Protein AF-A0A382JSI3-F1 (afdb_monomer)

pLDDT: mean 93.17, std 5.9, range [60.06, 97.75]

S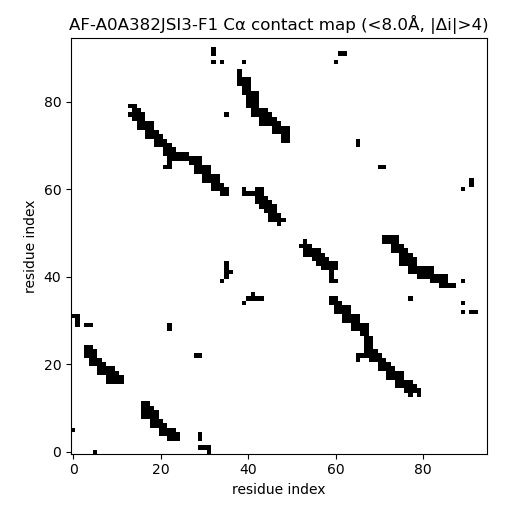econdary structure (DSSP, 8-state):
--TTEEEEEEEE-SSEEEEEEEE--SSS-EEEEEESSTTS-SEEEEEEETTS-EEEEEESEEEEEE-TT-EEEEEEEEETT-S----PPPGGGG-

Nearest PDB structures (foldseek):
  9bwf-assembly1_A  TM=4.983E-01  e=1.122E-01  metagenome
  7zyb-assembly1_A  TM=3.780E-01  e=1.122E-01  Bacteroides eggerthii DSM 20697
  2pfw-assembly1_B  TM=3.383E-01  e=1.529E-01  Shewanella frigidimarina NCIMB 400
  2ozj-assembly2_B-3  TM=3.263E-01  e=1.529E-01  Desulfitobacterium hafniense DCB-2
  3rns-assembly1_A  TM=5.169E-01  e=2.489E+00  Leptotrichia buccalis C-1013-b

Sequence (95 aa):
MPQDVAALVSSVSADGAHVELVNLDSLGSREVIIQAGSFGEHEFTRIVGGGGQRADVDASSFTLHLEPGSAVSLHLGMRRYARAPSYALPAELYQ

Organism: NCBI:txid408172

Mean predicted aligned error: 3.59 Å

Radius of gyration: 13.24 Å; Cα contacts (8 Å, |Δi|>4): 222; chains: 1; bounding box: 34×29×32 Å

Structure (mmCIF, N/CA/C/O backbone):
data_AF-A0A382JSI3-F1
#
_entry.id   AF-A0A382JSI3-F1
#
loop_
_atom_site.group_PDB
_atom_site.id
_atom_site.type_symbol
_atom_site.label_atom_id
_atom_site.label_alt_id
_atom_site.label_comp_id
_atom_site.label_asym_id
_atom_site.label_entity_id
_atom_site.label_seq_id
_atom_site.pdbx_PDB_ins_code
_atom_site.Cartn_x
_atom_site.Cartn_y
_atom_site.Cartn_z
_atom_site.occupancy
_atom_site.B_iso_or_equiv
_atom_site.auth_seq_id
_atom_site.auth_comp_id
_atom_site.auth_asym_id
_atom_site.auth_atom_id
_atom_site.pdbx_PDB_model_num
ATOM 1 N N . MET A 1 1 ? 7.135 0.052 9.718 1.00 87.12 1 MET A N 1
ATOM 2 C CA . MET A 1 1 ? 5.688 0.336 9.653 1.00 87.12 1 MET A CA 1
ATOM 3 C C . MET A 1 1 ? 5.365 1.399 10.684 1.00 87.12 1 MET A C 1
ATOM 5 O O . MET A 1 1 ? 6.002 1.359 11.736 1.00 87.12 1 MET A O 1
ATOM 9 N N . PRO A 1 2 ? 4.465 2.351 10.384 1.00 90.62 2 PRO A N 1
ATOM 10 C CA . PRO A 1 2 ? 3.996 3.332 11.361 1.00 90.62 2 PRO A CA 1
ATOM 11 C C . PRO A 1 2 ? 3.368 2.662 12.589 1.00 90.62 2 PRO A C 1
ATOM 13 O O . PRO A 1 2 ? 2.913 1.518 12.516 1.00 90.62 2 PRO A O 1
ATOM 16 N N . GLN A 1 3 ? 3.353 3.372 13.716 1.00 93.94 3 GLN A N 1
ATOM 17 C CA . GLN A 1 3 ? 2.705 2.891 14.934 1.00 93.94 3 GLN A CA 1
ATOM 18 C C . GLN A 1 3 ? 1.199 2.696 14.700 1.00 93.94 3 GLN A C 1
ATOM 20 O O . GLN A 1 3 ? 0.572 3.494 14.004 1.00 93.94 3 GLN A O 1
ATOM 25 N N . ASP A 1 4 ? 0.626 1.651 1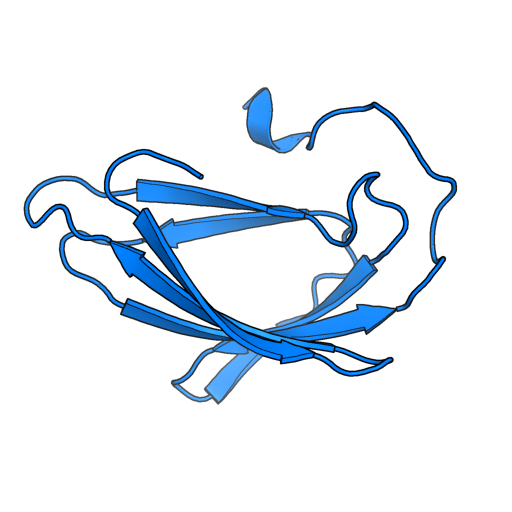5.300 1.00 96.31 4 ASP A N 1
ATOM 26 C CA . ASP A 1 4 ? -0.802 1.312 15.228 1.00 96.31 4 ASP A CA 1
ATOM 27 C C . ASP A 1 4 ? -1.311 1.017 13.808 1.00 96.31 4 ASP A C 1
ATOM 29 O O . ASP A 1 4 ? -2.509 1.060 13.550 1.00 96.31 4 ASP A O 1
ATOM 33 N N . VAL A 1 5 ? -0.410 0.658 12.888 1.00 97.44 5 VAL A N 1
ATOM 34 C CA . VAL A 1 5 ? -0.762 0.158 11.555 1.00 97.44 5 VAL A CA 1
ATOM 35 C C . VAL A 1 5 ? -0.367 -1.310 11.439 1.00 97.44 5 VAL A C 1
ATOM 37 O O . VAL A 1 5 ? 0.813 -1.659 11.518 1.00 97.44 5 VAL A O 1
ATOM 40 N N . ALA A 1 6 ? -1.356 -2.170 11.209 1.00 97.31 6 ALA A N 1
ATOM 41 C CA . ALA A 1 6 ? -1.141 -3.557 10.817 1.00 97.31 6 ALA A CA 1
ATOM 42 C C . ALA A 1 6 ? -1.190 -3.690 9.292 1.00 97.31 6 ALA A C 1
ATOM 44 O O . ALA A 1 6 ? -1.955 -2.995 8.624 1.00 97.31 6 ALA A O 1
ATOM 45 N N . ALA A 1 7 ? -0.386 -4.602 8.747 1.00 96.94 7 ALA A N 1
ATOM 46 C CA . ALA A 1 7 ? -0.373 -4.907 7.324 1.00 96.94 7 ALA A CA 1
ATOM 47 C C . ALA A 1 7 ? -0.349 -6.422 7.102 1.00 96.94 7 ALA A C 1
ATOM 49 O O . ALA A 1 7 ? 0.476 -7.127 7.686 1.00 96.94 7 ALA A O 1
ATOM 50 N N . LEU A 1 8 ? -1.228 -6.905 6.230 1.00 97.44 8 LEU A N 1
ATOM 51 C CA . LEU A 1 8 ? -1.242 -8.271 5.726 1.00 97.44 8 LEU A CA 1
ATOM 52 C C . LEU A 1 8 ? -0.959 -8.242 4.228 1.00 97.44 8 LEU A C 1
ATOM 54 O O . LEU A 1 8 ? -1.638 -7.549 3.479 1.00 97.44 8 LEU A O 1
ATOM 58 N N . VAL A 1 9 ? 0.015 -9.028 3.780 1.00 96.81 9 VAL A N 1
ATOM 59 C CA . VAL A 1 9 ? 0.233 -9.286 2.353 1.00 96.81 9 VAL A CA 1
ATOM 60 C C . VAL A 1 9 ? -0.383 -10.642 2.039 1.00 96.81 9 VAL A C 1
ATOM 62 O O . VAL A 1 9 ? 0.134 -11.669 2.476 1.00 96.81 9 VAL A O 1
ATOM 65 N N . SER A 1 10 ? -1.507 -10.652 1.325 1.00 96.81 10 SER A N 1
ATOM 66 C CA . SER A 1 10 ? -2.255 -11.878 1.020 1.00 96.81 10 SER A CA 1
ATOM 67 C C . SER A 1 10 ? -1.732 -12.588 -0.229 1.00 96.81 10 SER A C 1
ATOM 69 O O . SER A 1 10 ? -1.811 -13.813 -0.321 1.00 96.81 10 SER A O 1
ATOM 71 N N . SER A 1 11 ? -1.165 -11.846 -1.183 1.00 96.94 11 SER A N 1
ATOM 72 C CA . SER A 1 11 ? -0.541 -12.420 -2.377 1.00 96.94 11 SER A CA 1
ATOM 73 C C . SER A 1 11 ? 0.520 -11.507 -2.975 1.00 96.94 11 SER A C 1
ATOM 75 O O . SER A 1 11 ? 0.406 -10.283 -2.909 1.00 96.94 11 SER A O 1
ATOM 77 N N . VAL A 1 12 ? 1.501 -12.113 -3.640 1.00 95.88 12 VAL A N 1
ATOM 78 C CA . VAL A 1 12 ? 2.520 -11.424 -4.440 1.00 95.88 12 VAL A CA 1
ATOM 79 C C . VAL A 1 12 ? 2.688 -12.170 -5.761 1.00 95.88 12 VAL A C 1
ATOM 81 O O . VAL A 1 12 ? 2.775 -13.398 -5.774 1.00 95.88 12 VAL A O 1
ATOM 84 N N . SER A 1 13 ? 2.748 -11.432 -6.864 1.00 94.94 13 SER A N 1
ATOM 85 C CA . SER A 1 13 ? 3.002 -11.935 -8.213 1.00 94.94 13 SER A CA 1
ATOM 86 C C . SER A 1 13 ? 4.102 -11.113 -8.897 1.00 94.94 13 SER A C 1
ATOM 88 O O . SER A 1 13 ? 4.729 -10.239 -8.298 1.00 94.94 13 SER A O 1
ATOM 90 N N . ALA A 1 14 ? 4.398 -11.418 -10.163 1.00 93.25 14 ALA A N 1
ATOM 91 C CA . ALA A 1 14 ? 5.382 -10.655 -10.931 1.00 93.25 14 ALA A CA 1
ATOM 92 C C . ALA A 1 14 ? 4.888 -9.249 -11.323 1.00 93.25 14 ALA A C 1
ATOM 94 O O . ALA A 1 14 ? 5.711 -8.376 -11.593 1.00 93.25 14 ALA A O 1
ATOM 95 N N . ASP A 1 15 ? 3.573 -9.062 -11.372 1.00 94.56 15 ASP A N 1
ATOM 96 C CA . ASP A 1 15 ? 2.866 -7.874 -11.847 1.00 94.56 15 ASP A CA 1
ATOM 97 C C . ASP A 1 15 ? 2.075 -7.155 -10.746 1.00 94.56 15 ASP A C 1
ATOM 99 O O . ASP A 1 15 ? 1.478 -6.112 -11.016 1.00 94.56 15 ASP A O 1
ATOM 103 N N . GLY A 1 16 ? 2.108 -7.640 -9.500 1.00 95.94 16 GLY A N 1
ATOM 104 C CA . GLY A 1 16 ? 1.471 -6.937 -8.397 1.00 95.94 16 GLY A CA 1
ATOM 105 C C . GLY A 1 16 ? 1.568 -7.598 -7.028 1.00 95.94 16 GLY A C 1
ATOM 106 O O . GLY A 1 16 ? 2.213 -8.628 -6.824 1.00 95.94 16 GLY A O 1
ATOM 107 N N . ALA A 1 17 ? 0.892 -6.973 -6.070 1.00 96.88 17 ALA A N 1
ATOM 108 C CA . ALA A 1 17 ? 0.684 -7.495 -4.728 1.00 96.88 17 ALA A CA 1
ATOM 109 C C . ALA A 1 17 ? -0.714 -7.132 -4.224 1.00 96.88 17 ALA A C 1
ATOM 111 O O . ALA A 1 17 ? -1.271 -6.093 -4.580 1.00 96.88 17 ALA A O 1
ATOM 112 N N . HIS A 1 18 ? -1.272 -7.977 -3.362 1.00 97.31 18 HIS A N 1
ATOM 113 C CA . HIS A 1 18 ? -2.506 -7.685 -2.643 1.00 97.31 18 HIS A CA 1
ATOM 114 C C . HIS A 1 18 ? -2.167 -7.489 -1.173 1.00 97.31 18 HIS A C 1
ATOM 116 O O . HIS A 1 18 ? -1.554 -8.356 -0.543 1.00 97.31 18 HIS A O 1
ATOM 122 N N . VAL A 1 19 ? -2.518 -6.315 -0.658 1.00 97.38 19 VAL A N 1
ATOM 123 C CA . VAL A 1 19 ? -2.241 -5.916 0.716 1.00 97.38 19 VAL A CA 1
ATOM 124 C C . VAL A 1 19 ? -3.512 -5.450 1.404 1.00 97.38 19 VAL A C 1
ATOM 126 O O . VAL A 1 19 ? -4.381 -4.836 0.790 1.00 97.38 19 VAL A O 1
ATOM 129 N N . GLU A 1 20 ? -3.610 -5.725 2.690 1.00 97.44 20 GLU A N 1
ATOM 130 C CA . GLU A 1 20 ? -4.609 -5.156 3.577 1.00 97.44 20 GLU A CA 1
ATOM 131 C C . GLU A 1 20 ? -3.886 -4.355 4.652 1.00 97.44 20 GLU A C 1
ATOM 133 O O . GLU A 1 20 ? -2.947 -4.857 5.273 1.00 97.44 20 GLU A O 1
ATOM 138 N N . LEU A 1 21 ? -4.294 -3.104 4.840 1.00 97.31 21 LEU A N 1
ATOM 139 C CA . LEU A 1 21 ? -3.784 -2.239 5.895 1.00 97.31 21 LEU A CA 1
ATOM 140 C C . LEU A 1 21 ? -4.915 -1.884 6.846 1.00 97.31 21 LEU A C 1
ATOM 142 O O . LEU A 1 21 ? -6.019 -1.564 6.407 1.00 97.31 21 LEU A O 1
ATOM 146 N N . VAL A 1 22 ? -4.619 -1.917 8.141 1.00 97.75 22 VAL A N 1
ATOM 147 C CA . VAL A 1 22 ? -5.583 -1.620 9.199 1.00 97.75 22 VAL A CA 1
ATOM 148 C C . VAL A 1 22 ? -4.978 -0.609 10.159 1.00 97.75 22 VAL A C 1
ATOM 150 O O . VAL A 1 22 ? -3.893 -0.840 10.694 1.00 97.75 22 VAL A O 1
ATOM 153 N N . ASN A 1 23 ? -5.691 0.491 10.388 1.00 97.69 23 ASN A N 1
ATOM 154 C CA . ASN A 1 23 ? -5.409 1.410 11.480 1.00 97.69 23 ASN A CA 1
ATOM 155 C C . ASN A 1 23 ? -6.065 0.879 12.762 1.00 97.69 23 ASN A C 1
ATOM 157 O O . ASN A 1 23 ? -7.288 0.799 12.864 1.00 97.69 23 ASN A O 1
ATOM 161 N N . LEU A 1 24 ? -5.232 0.494 13.725 1.00 97.69 24 LEU A N 1
ATOM 162 C CA . LEU A 1 24 ? -5.633 -0.060 15.015 1.00 97.69 24 LEU A CA 1
ATOM 163 C C . LEU A 1 24 ? -5.981 1.029 16.041 1.00 97.69 24 LEU A C 1
ATOM 165 O O . LEU A 1 24 ? -6.584 0.719 17.068 1.00 97.69 24 LEU A O 1
ATOM 169 N N . ASP A 1 25 ? -5.616 2.287 15.781 1.00 97.31 25 ASP A N 1
ATOM 170 C CA . ASP A 1 25 ? -6.007 3.423 16.612 1.00 97.31 25 ASP A CA 1
ATOM 171 C C . ASP A 1 25 ? -7.446 3.836 16.281 1.00 97.31 25 ASP A C 1
ATOM 173 O O . ASP A 1 25 ? -7.780 4.150 15.139 1.00 97.31 25 ASP A O 1
ATOM 177 N N . SER A 1 26 ? -8.316 3.826 17.289 1.00 95.75 26 SER A N 1
ATOM 178 C CA . SER A 1 26 ? -9.730 4.189 17.161 1.00 95.75 26 SER A CA 1
ATOM 179 C C . SER A 1 26 ? -9.993 5.694 17.228 1.00 95.75 26 SER A C 1
ATOM 181 O O . SER A 1 26 ? -11.124 6.121 16.997 1.00 95.75 26 SER A O 1
ATOM 183 N N . LEU A 1 27 ? -8.977 6.497 17.546 1.00 96.94 27 LEU A N 1
ATOM 184 C CA . LEU A 1 27 ? -9.084 7.942 17.739 1.00 96.94 27 LEU A CA 1
ATOM 185 C C . LEU A 1 27 ? -8.244 8.727 16.729 1.00 96.94 27 LEU A C 1
ATOM 187 O O . LEU A 1 27 ? -8.695 9.756 16.230 1.00 96.94 27 LEU A O 1
ATOM 191 N N . GLY A 1 28 ? -7.026 8.267 16.447 1.00 96.69 28 GLY A N 1
ATOM 192 C CA . GLY A 1 28 ? -6.090 8.943 15.554 1.00 96.69 28 GLY A CA 1
ATOM 193 C C . GLY A 1 28 ? -6.068 8.356 14.146 1.00 96.69 28 GLY A C 1
ATOM 194 O O . GLY A 1 28 ? -6.043 7.138 13.971 1.00 96.69 28 GLY A O 1
ATOM 195 N N . SER A 1 29 ? -6.004 9.219 13.130 1.00 96.94 29 SER A N 1
ATOM 196 C CA . SER A 1 29 ? -5.676 8.790 11.769 1.00 96.94 29 SER A CA 1
ATOM 197 C C . SER A 1 29 ? -4.202 8.390 11.663 1.00 96.94 29 SER A C 1
ATOM 199 O O . SER A 1 29 ? -3.377 8.699 12.535 1.00 96.94 29 SER A O 1
ATOM 201 N N . ARG A 1 30 ? -3.865 7.645 10.610 1.00 96.56 30 ARG A N 1
ATOM 202 C CA . ARG A 1 30 ? -2.496 7.224 10.310 1.00 96.56 30 ARG A CA 1
ATOM 203 C C . ARG A 1 30 ? -2.169 7.503 8.859 1.00 96.56 30 ARG A C 1
ATOM 205 O O . ARG A 1 30 ? -2.968 7.242 7.965 1.00 96.56 30 ARG A O 1
ATOM 212 N N . GLU A 1 31 ? -0.959 7.992 8.641 1.00 95.25 31 GLU A N 1
ATOM 213 C CA . GLU A 1 31 ? -0.397 8.144 7.311 1.00 95.25 31 GLU A CA 1
ATOM 214 C C . GLU A 1 31 ? 0.627 7.039 7.060 1.00 95.25 31 GLU A C 1
ATOM 216 O O . GLU A 1 31 ? 1.489 6.759 7.898 1.00 95.25 31 GLU A O 1
ATOM 221 N N . VAL A 1 32 ? 0.503 6.375 5.912 1.00 95.06 32 VAL A N 1
ATOM 222 C CA . VAL A 1 32 ? 1.374 5.270 5.519 1.00 95.06 32 VAL A CA 1
ATOM 223 C C . VAL A 1 32 ? 1.930 5.546 4.137 1.00 95.06 32 VAL A C 1
ATOM 225 O O . VAL A 1 32 ? 1.184 5.626 3.165 1.00 95.06 32 VAL A O 1
ATOM 228 N N . ILE A 1 33 ? 3.252 5.622 4.034 1.00 94.88 33 ILE A N 1
ATOM 229 C CA . ILE A 1 33 ? 3.931 5.677 2.743 1.00 94.88 33 ILE A CA 1
ATOM 230 C C . ILE A 1 33 ? 4.205 4.249 2.285 1.00 94.88 33 ILE A C 1
ATOM 232 O O . ILE A 1 33 ? 4.834 3.459 2.996 1.00 94.88 33 ILE A O 1
ATOM 236 N N . ILE A 1 34 ? 3.726 3.918 1.091 1.00 94.44 34 ILE A N 1
ATOM 237 C CA . ILE A 1 34 ? 3.911 2.614 0.461 1.00 94.44 34 ILE A CA 1
ATOM 238 C C . ILE A 1 34 ? 4.893 2.795 -0.692 1.00 94.44 34 ILE A C 1
ATOM 240 O O . ILE A 1 34 ? 4.652 3.595 -1.591 1.00 94.44 34 ILE A O 1
ATOM 244 N N . GLN A 1 35 ? 5.997 2.045 -0.667 1.00 94.31 35 GLN A N 1
ATOM 245 C CA . GLN A 1 35 ? 7.044 2.081 -1.690 1.00 94.31 35 GLN A CA 1
ATOM 246 C C . GLN A 1 35 ? 7.070 0.782 -2.500 1.00 94.31 35 GLN A C 1
ATOM 248 O O . GLN A 1 35 ? 6.938 -0.318 -1.958 1.00 94.31 35 GLN A O 1
ATOM 253 N N . ALA A 1 36 ? 7.282 0.914 -3.805 1.00 93.69 36 ALA A N 1
ATOM 254 C CA . ALA A 1 36 ? 7.453 -0.187 -4.731 1.00 93.69 36 ALA A CA 1
ATOM 255 C C . ALA A 1 36 ? 8.912 -0.680 -4.710 1.00 93.69 36 ALA A C 1
ATOM 257 O O . ALA A 1 36 ? 9.811 -0.065 -5.286 1.00 93.69 36 ALA A O 1
ATOM 258 N N . GLY A 1 37 ? 9.136 -1.833 -4.077 1.00 90.50 37 GLY A N 1
ATOM 259 C CA . GLY A 1 37 ? 10.471 -2.417 -3.915 1.00 90.50 37 GLY A CA 1
ATOM 260 C C . GLY A 1 37 ? 11.231 -1.851 -2.714 1.00 90.50 37 GLY A C 1
ATOM 261 O O . GLY A 1 37 ? 10.821 -0.874 -2.081 1.00 90.50 37 GLY A O 1
ATOM 262 N N . SER A 1 38 ? 12.345 -2.493 -2.368 1.00 87.69 38 SER A N 1
ATOM 263 C CA . SER A 1 38 ? 13.151 -2.093 -1.207 1.00 87.69 38 SER A CA 1
ATOM 264 C C . SER A 1 38 ? 13.949 -0.810 -1.455 1.00 87.69 38 SER A C 1
ATOM 266 O O . SER A 1 38 ? 14.266 -0.104 -0.503 1.00 87.69 38 SER A O 1
ATOM 268 N N . PHE A 1 39 ? 14.228 -0.490 -2.718 1.00 91.44 39 PHE A N 1
ATOM 269 C CA . PHE A 1 39 ? 15.072 0.618 -3.168 1.00 91.44 39 PHE A CA 1
ATOM 270 C C . PHE A 1 39 ? 14.357 1.534 -4.177 1.00 91.44 39 PHE A C 1
ATOM 272 O O . PHE A 1 39 ? 15.013 2.204 -4.978 1.00 91.44 39 PHE A O 1
ATOM 279 N N . GLY A 1 40 ? 13.017 1.520 -4.197 1.00 88.75 40 GLY A N 1
ATOM 280 C CA . GLY A 1 40 ? 12.212 2.280 -5.160 1.00 88.75 40 GLY A CA 1
ATOM 281 C C . GLY A 1 40 ? 12.438 1.856 -6.618 1.00 88.75 40 GLY A C 1
ATOM 282 O O . GLY A 1 40 ? 12.197 2.632 -7.541 1.00 88.75 40 GLY A O 1
ATOM 283 N N . GLU A 1 41 ? 12.953 0.643 -6.836 1.00 93.94 41 GLU A N 1
ATOM 284 C CA . GLU A 1 41 ? 13.339 0.119 -8.145 1.00 93.94 41 GLU A CA 1
ATOM 285 C C . GLU A 1 41 ? 12.140 -0.399 -8.957 1.00 93.94 41 GLU A C 1
ATOM 287 O O . GLU A 1 41 ? 12.256 -0.735 -10.143 1.00 93.94 41 GLU A O 1
ATOM 292 N N . HIS A 1 42 ? 10.979 -0.515 -8.318 1.00 94.44 42 HIS A N 1
ATOM 293 C CA . HIS A 1 42 ? 9.714 -0.849 -8.956 1.00 94.44 42 HIS A CA 1
ATOM 294 C C . HIS A 1 42 ? 8.839 0.400 -9.067 1.00 94.44 42 HIS A C 1
ATOM 296 O O . HIS A 1 42 ? 9.094 1.429 -8.448 1.00 94.44 42 HIS A O 1
ATOM 302 N N . GLU A 1 43 ? 7.800 0.311 -9.885 1.00 95.56 43 GLU A N 1
ATOM 303 C CA . GLU A 1 43 ? 6.834 1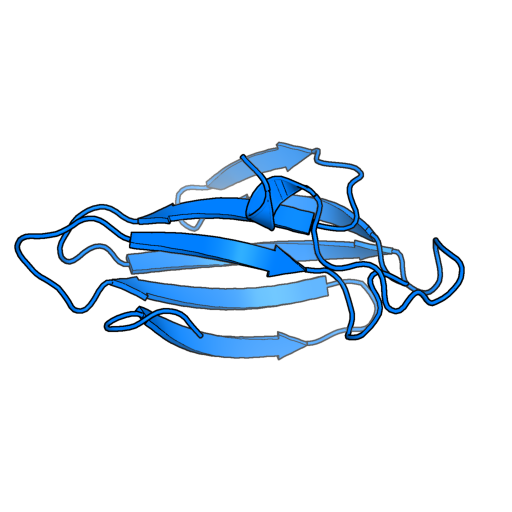.389 -10.060 1.00 95.56 43 GLU A CA 1
ATOM 304 C C . GLU A 1 43 ? 5.425 0.832 -9.923 1.00 95.56 43 GLU A C 1
ATOM 306 O O . GLU A 1 43 ? 5.111 -0.192 -10.534 1.00 95.56 43 GLU A O 1
ATOM 311 N N . PHE A 1 44 ? 4.585 1.484 -9.124 1.00 96.75 44 PHE A N 1
ATOM 312 C CA . PHE A 1 44 ? 3.159 1.199 -9.095 1.00 96.75 44 PHE A CA 1
ATOM 313 C C . PHE A 1 44 ? 2.518 1.745 -10.362 1.00 96.75 44 PHE A C 1
ATOM 315 O O . PHE A 1 44 ? 2.647 2.926 -10.666 1.00 96.75 44 PHE A O 1
ATOM 322 N N . THR A 1 45 ? 1.809 0.889 -11.086 1.00 96.81 45 THR A N 1
ATOM 323 C CA . THR A 1 45 ? 1.086 1.275 -12.304 1.00 96.81 45 THR A CA 1
ATOM 324 C C . THR A 1 45 ? -0.356 1.639 -11.977 1.00 96.81 45 THR A C 1
ATOM 326 O O . THR A 1 45 ? -0.879 2.650 -12.434 1.00 96.81 45 THR A O 1
ATOM 329 N N . ARG A 1 46 ? -1.000 0.833 -11.128 1.00 96.06 46 ARG A N 1
ATOM 330 C CA . ARG A 1 46 ? -2.403 0.987 -10.750 1.00 96.06 46 ARG A CA 1
ATOM 331 C C . ARG A 1 46 ? -2.636 0.550 -9.316 1.00 96.06 46 ARG A C 1
ATOM 333 O O . ARG A 1 46 ? -2.102 -0.460 -8.876 1.00 96.06 46 ARG A O 1
ATOM 340 N N . ILE A 1 47 ? -3.525 1.248 -8.630 1.00 96.88 47 ILE A N 1
ATOM 341 C CA . ILE A 1 47 ? -4.044 0.881 -7.317 1.00 96.88 47 ILE A CA 1
ATOM 342 C C . ILE A 1 47 ? -5.539 0.622 -7.457 1.00 96.88 47 ILE A C 1
ATOM 344 O O . ILE A 1 47 ? -6.263 1.434 -8.033 1.00 96.88 47 ILE A O 1
ATOM 348 N N . VAL A 1 48 ? -6.011 -0.505 -6.931 1.00 96.56 48 VAL A N 1
ATOM 349 C CA . VAL A 1 48 ? -7.438 -0.831 -6.850 1.00 96.56 48 VAL A CA 1
ATOM 350 C C . VAL A 1 48 ? -7.816 -1.056 -5.393 1.00 96.56 48 VAL A C 1
ATOM 352 O O . VAL A 1 48 ? -7.318 -1.986 -4.765 1.00 96.56 48 VAL A O 1
ATOM 355 N N . GLY A 1 49 ? -8.695 -0.213 -4.857 1.00 94.06 49 GLY A N 1
ATOM 356 C CA . GLY A 1 49 ? -9.232 -0.370 -3.506 1.00 94.06 49 GLY A CA 1
ATOM 357 C C . GLY A 1 49 ? -10.348 -1.412 -3.436 1.00 94.06 49 GLY A C 1
ATOM 358 O O . GLY A 1 49 ? -11.015 -1.684 -4.434 1.00 94.06 49 GLY A O 1
ATOM 359 N N . GLY A 1 50 ? -10.599 -1.952 -2.241 1.00 84.81 50 GLY A N 1
ATOM 360 C CA . GLY A 1 50 ? -11.622 -2.978 -1.992 1.00 84.81 50 GLY A CA 1
ATOM 361 C C . GLY A 1 50 ? -13.043 -2.594 -2.433 1.00 84.81 50 GLY A C 1
ATOM 362 O O . GLY A 1 50 ? -13.820 -3.468 -2.801 1.00 84.81 50 GLY A O 1
ATOM 363 N N . GLY A 1 51 ? -13.364 -1.295 -2.488 1.00 83.81 51 GLY A N 1
ATOM 364 C CA . GLY A 1 51 ? -14.625 -0.770 -3.037 1.00 83.81 51 GLY A CA 1
ATOM 365 C C . GLY A 1 51 ? -14.688 -0.692 -4.571 1.00 83.81 51 GLY A C 1
ATOM 366 O O . GLY A 1 51 ? -15.656 -0.176 -5.119 1.00 83.81 51 GLY A O 1
ATOM 367 N N . GLY A 1 52 ? -13.653 -1.152 -5.281 1.00 85.75 52 GLY A N 1
ATOM 368 C CA . GLY A 1 52 ? -13.553 -1.102 -6.742 1.00 85.75 52 GLY A CA 1
ATOM 369 C C . GLY A 1 52 ? -13.017 0.218 -7.307 1.00 85.75 52 GLY A C 1
ATOM 370 O O . GLY A 1 52 ? -12.814 0.313 -8.517 1.00 85.75 52 GLY A O 1
ATOM 371 N N . GLN A 1 53 ? -12.748 1.214 -6.457 1.00 89.81 53 GLN A N 1
ATOM 372 C CA . GLN A 1 53 ? -12.085 2.463 -6.840 1.00 89.81 53 GLN A CA 1
ATOM 373 C C . GLN A 1 53 ? -10.689 2.200 -7.407 1.00 89.81 53 GLN A C 1
ATOM 375 O O . GLN A 1 53 ? -9.931 1.399 -6.858 1.00 89.81 53 GLN A O 1
ATOM 380 N N . ARG A 1 54 ? -10.357 2.866 -8.515 1.00 93.38 54 ARG A N 1
ATOM 381 C CA . ARG A 1 54 ? -9.090 2.684 -9.229 1.00 93.38 54 ARG A CA 1
ATOM 382 C C . ARG A 1 54 ? -8.377 4.013 -9.399 1.00 93.38 54 ARG A C 1
ATOM 384 O O . ARG A 1 54 ? -9.020 5.000 -9.741 1.00 93.38 54 ARG A O 1
ATOM 391 N N . ALA A 1 55 ? -7.065 3.998 -9.208 1.00 93.31 55 ALA A N 1
ATOM 392 C CA . ALA A 1 55 ? -6.178 5.118 -9.485 1.00 93.31 55 ALA A CA 1
ATOM 393 C C . ALA A 1 55 ? -4.961 4.614 -10.269 1.00 93.31 55 ALA A C 1
ATOM 395 O O . ALA A 1 55 ? -4.343 3.626 -9.870 1.00 93.31 55 ALA A O 1
ATOM 396 N N . ASP A 1 56 ? -4.632 5.281 -11.371 1.00 94.12 56 ASP A N 1
ATOM 397 C CA . ASP A 1 56 ? -3.372 5.075 -12.090 1.00 94.12 56 ASP A CA 1
ATOM 398 C C . ASP A 1 56 ? -2.341 6.050 -11.491 1.00 94.12 56 ASP A C 1
ATOM 400 O O . ASP A 1 56 ? -2.658 7.225 -11.293 1.00 94.12 56 ASP A O 1
ATOM 404 N N . VAL A 1 57 ? -1.166 5.547 -11.095 1.00 89.12 57 VAL A N 1
ATOM 405 C CA . VAL A 1 57 ? -0.246 6.273 -10.189 1.00 89.12 57 VAL A CA 1
ATOM 406 C C . VAL A 1 57 ? 1.137 6.507 -10.791 1.00 89.12 57 VAL A C 1
ATOM 408 O O . VAL A 1 57 ? 1.738 7.535 -10.495 1.00 89.12 57 VAL A O 1
ATOM 411 N N . ASP A 1 58 ? 1.634 5.597 -11.633 1.00 92.88 58 ASP A N 1
ATOM 412 C CA . ASP A 1 58 ? 2.933 5.685 -12.324 1.00 92.88 58 ASP A CA 1
ATOM 413 C C . ASP A 1 58 ? 4.080 6.254 -11.449 1.00 92.88 58 ASP A C 1
ATOM 415 O O . ASP A 1 58 ? 4.884 7.088 -11.876 1.00 92.88 58 ASP A O 1
ATOM 419 N N . ALA A 1 59 ? 4.161 5.798 -10.191 1.00 92.81 59 ALA A N 1
ATOM 420 C CA . ALA A 1 59 ? 5.110 6.294 -9.191 1.00 92.81 59 ALA A CA 1
ATOM 421 C C . ALA A 1 59 ? 5.769 5.164 -8.385 1.00 92.81 59 ALA A C 1
ATOM 423 O O . ALA A 1 59 ? 5.221 4.075 -8.221 1.00 92.81 59 ALA A O 1
ATOM 424 N N . SER A 1 60 ? 6.969 5.424 -7.858 1.00 93.25 60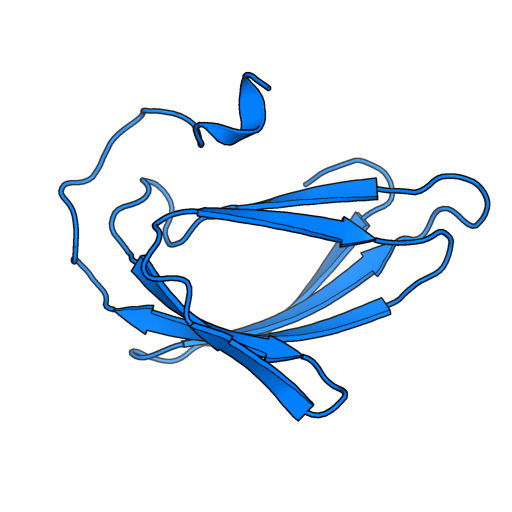 SER A N 1
ATOM 425 C CA . SER A 1 60 ? 7.718 4.483 -7.008 1.00 93.25 60 SER A CA 1
ATOM 426 C C . SER A 1 60 ? 7.222 4.436 -5.561 1.00 93.25 60 SER A C 1
ATOM 428 O O . SER A 1 60 ? 7.549 3.501 -4.834 1.00 93.25 60 SER A O 1
ATOM 430 N N . SER A 1 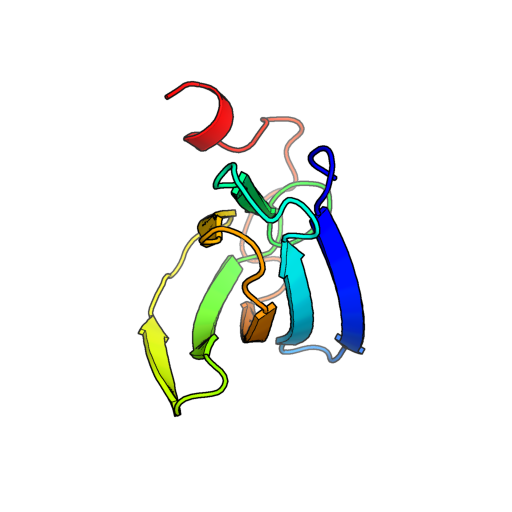61 ? 6.447 5.428 -5.130 1.00 94.38 61 SER A N 1
ATOM 431 C CA . SER A 1 61 ? 5.815 5.489 -3.815 1.00 94.38 61 SER A CA 1
ATOM 432 C C . SER A 1 61 ? 4.513 6.280 -3.888 1.00 94.38 61 SER A C 1
ATOM 434 O O . SER A 1 61 ? 4.278 7.018 -4.844 1.00 94.38 61 SER A O 1
ATOM 436 N N . PHE A 1 62 ? 3.653 6.095 -2.893 1.00 94.06 62 PHE A N 1
ATOM 437 C CA . PHE A 1 62 ? 2.484 6.937 -2.665 1.00 94.06 62 PHE A CA 1
ATOM 438 C C . PHE A 1 62 ? 2.123 6.946 -1.179 1.00 94.06 62 PHE A C 1
ATOM 440 O O . PHE A 1 62 ? 2.489 6.036 -0.428 1.00 94.06 62 PHE A O 1
ATOM 447 N N . THR A 1 63 ? 1.359 7.958 -0.780 1.00 94.81 63 THR A N 1
ATOM 448 C CA . THR A 1 63 ? 0.835 8.101 0.578 1.00 94.81 63 THR A CA 1
ATOM 449 C C . THR A 1 63 ? -0.599 7.597 0.662 1.00 94.81 63 T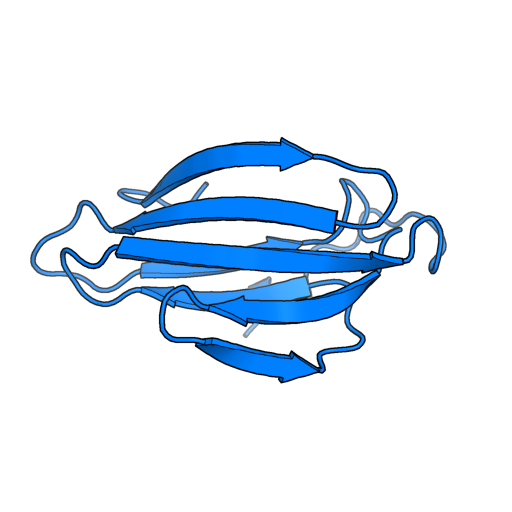HR A C 1
ATOM 451 O O . THR A 1 63 ? -1.445 7.921 -0.172 1.00 94.81 63 THR A O 1
ATOM 454 N N . LEU A 1 64 ? -0.881 6.816 1.699 1.00 94.25 64 LEU A N 1
ATOM 455 C CA . LEU A 1 64 ? -2.205 6.337 2.059 1.00 94.25 64 LEU A CA 1
ATOM 456 C C . LEU A 1 64 ? -2.623 6.948 3.396 1.00 94.25 64 LEU A C 1
ATOM 458 O O . LEU A 1 64 ? -1.933 6.781 4.403 1.00 94.25 64 LEU A O 1
ATOM 462 N N . HIS A 1 65 ? -3.780 7.604 3.403 1.00 95.25 65 HIS A N 1
ATOM 463 C CA . HIS A 1 65 ? -4.418 8.081 4.624 1.00 95.25 65 HIS A CA 1
ATOM 464 C C . HIS A 1 65 ? -5.404 7.032 5.144 1.00 95.25 65 HIS A C 1
ATOM 466 O O . HIS A 1 65 ? -6.298 6.600 4.414 1.00 95.25 65 HIS A O 1
ATOM 472 N N . LEU A 1 66 ? -5.231 6.617 6.395 1.00 95.88 66 LEU A N 1
ATOM 473 C CA . LEU A 1 66 ? -6.101 5.674 7.084 1.00 95.88 66 LEU A CA 1
ATOM 474 C C . LEU A 1 66 ? -6.853 6.399 8.198 1.00 95.88 66 LEU A C 1
ATOM 476 O O . LEU A 1 66 ? -6.257 6.854 9.177 1.00 95.88 66 LEU A O 1
ATOM 480 N N . GLU A 1 67 ? -8.174 6.451 8.070 1.00 97.50 67 GLU A N 1
ATOM 481 C CA . GLU A 1 67 ? -9.060 6.976 9.109 1.00 97.50 67 GLU A CA 1
ATOM 482 C C . GLU A 1 67 ? -8.989 6.124 10.391 1.00 97.50 67 GLU A C 1
ATOM 484 O O . GLU A 1 67 ? -8.576 4.953 10.333 1.00 97.50 67 GLU A O 1
ATOM 489 N N . PRO A 1 68 ? -9.380 6.668 11.557 1.00 97.69 68 PRO A N 1
ATOM 490 C CA . PRO A 1 68 ? -9.408 5.918 12.811 1.00 97.69 68 PRO A CA 1
ATOM 491 C C . PRO A 1 68 ? -10.216 4.618 12.696 1.00 97.69 68 PRO A C 1
ATOM 493 O O . PRO A 1 68 ? -11.334 4.613 12.179 1.00 97.69 68 PRO A O 1
ATOM 496 N N . GLY A 1 69 ? -9.648 3.503 13.159 1.00 96.44 69 GLY A N 1
ATOM 497 C CA . GLY A 1 69 ? -10.286 2.183 13.141 1.00 96.44 69 GLY A CA 1
ATOM 498 C C . GLY A 1 69 ? -10.619 1.637 11.746 1.00 96.44 69 GLY A C 1
ATOM 499 O O . GLY A 1 69 ? -11.444 0.729 11.631 1.00 96.44 69 GLY A O 1
ATOM 500 N N . SER A 1 70 ? -10.041 2.203 10.682 1.00 96.38 70 SER A N 1
ATOM 501 C CA . SER A 1 70 ? -10.341 1.809 9.304 1.00 96.38 70 SER A CA 1
ATOM 502 C C . SER A 1 70 ? -9.454 0.669 8.805 1.00 96.38 70 SER A C 1
ATOM 504 O O . SER A 1 70 ? -8.312 0.493 9.233 1.00 96.38 70 SER A O 1
ATOM 506 N N . ALA A 1 71 ? -9.989 -0.093 7.853 1.00 96.00 71 ALA A N 1
ATOM 507 C CA . ALA A 1 71 ? -9.267 -1.116 7.115 1.00 96.00 71 ALA A CA 1
ATOM 508 C C . ALA A 1 71 ? -9.437 -0.884 5.613 1.00 96.00 71 ALA A C 1
ATOM 510 O O . ALA A 1 71 ? -10.522 -0.522 5.147 1.00 96.00 71 ALA A O 1
ATOM 511 N N . VAL A 1 72 ? -8.374 -1.115 4.846 1.00 96.25 72 VAL A N 1
ATOM 512 C CA . VAL A 1 72 ? -8.404 -1.017 3.389 1.00 96.25 72 VAL A CA 1
ATOM 513 C C . VAL A 1 72 ? -7.659 -2.174 2.751 1.00 96.25 72 VAL A C 1
ATOM 515 O O . VAL A 1 72 ? -6.526 -2.492 3.099 1.00 96.25 72 VAL A O 1
ATOM 518 N N . SER A 1 73 ? -8.313 -2.777 1.765 1.00 97.00 73 SER A N 1
ATOM 519 C CA . SER A 1 73 ? -7.724 -3.781 0.891 1.00 97.00 73 SER A CA 1
ATOM 520 C C . SER A 1 73 ? -7.303 -3.119 -0.419 1.00 97.00 73 SER A C 1
ATOM 522 O O . SER A 1 73 ? -8.103 -2.406 -1.029 1.00 97.00 73 SER A O 1
ATOM 524 N N . LEU A 1 74 ? -6.057 -3.328 -0.838 1.00 97.38 74 LEU A N 1
ATOM 525 C CA . LEU A 1 74 ? -5.449 -2.707 -2.011 1.00 97.38 74 LEU A CA 1
ATOM 526 C C . LEU A 1 74 ? -4.809 -3.768 -2.904 1.00 97.38 74 LEU A C 1
ATOM 528 O O . LEU A 1 74 ? -3.875 -4.458 -2.496 1.00 97.38 74 LEU A O 1
ATOM 532 N N . HIS A 1 75 ? -5.262 -3.848 -4.149 1.00 97.56 75 HIS A N 1
ATOM 533 C CA . HIS A 1 75 ? -4.520 -4.526 -5.202 1.00 97.56 75 HIS A CA 1
ATOM 534 C C . HIS A 1 75 ? -3.600 -3.515 -5.892 1.00 97.56 75 HIS A C 1
ATOM 536 O O . HIS A 1 75 ? -4.059 -2.541 -6.492 1.00 97.56 75 HIS A O 1
ATOM 542 N N . LEU A 1 76 ? -2.298 -3.747 -5.764 1.00 97.56 76 LEU A N 1
ATOM 543 C CA . LEU A 1 76 ? -1.227 -2.898 -6.263 1.00 97.56 76 LEU A CA 1
ATOM 544 C C . LEU A 1 76 ? -0.649 -3.531 -7.528 1.00 97.56 76 LEU A C 1
ATOM 546 O O . LEU A 1 76 ? 0.075 -4.520 -7.446 1.00 97.56 76 LEU A O 1
ATOM 550 N N . GLY A 1 77 ? -0.965 -2.965 -8.688 1.00 97.31 77 GLY A N 1
ATOM 551 C CA . GLY A 1 77 ? -0.298 -3.284 -9.944 1.00 97.31 77 GLY A CA 1
ATOM 552 C C . GLY A 1 77 ? 1.092 -2.660 -9.980 1.00 97.31 77 GLY A C 1
ATOM 553 O O . GLY A 1 77 ? 1.279 -1.524 -9.537 1.00 97.31 77 GLY A O 1
ATOM 554 N N . MET A 1 78 ? 2.072 -3.391 -10.508 1.00 96.19 78 MET A N 1
ATOM 555 C CA . MET A 1 78 ? 3.462 -2.952 -10.523 1.00 96.19 78 MET A CA 1
ATOM 556 C C . MET A 1 78 ? 4.194 -3.299 -11.818 1.00 96.19 78 MET A C 1
ATOM 558 O O . MET A 1 78 ? 3.954 -4.322 -12.458 1.00 96.19 78 MET A O 1
ATOM 562 N N . ARG A 1 79 ? 5.175 -2.464 -12.153 1.00 96.44 79 ARG A N 1
ATOM 563 C CA . ARG A 1 79 ? 6.198 -2.730 -13.160 1.00 96.44 79 ARG A CA 1
ATOM 564 C C . ARG A 1 79 ? 7.541 -2.901 -12.462 1.00 96.44 79 ARG A C 1
ATOM 566 O O . ARG A 1 79 ? 8.053 -1.983 -11.820 1.00 96.44 79 ARG A O 1
ATOM 573 N N . ARG A 1 80 ? 8.111 -4.100 -12.571 1.00 94.06 80 ARG A N 1
ATOM 574 C CA . ARG A 1 80 ? 9.402 -4.430 -11.955 1.00 94.06 80 ARG A CA 1
ATOM 575 C C . ARG A 1 80 ? 10.557 -3.808 -12.734 1.00 94.06 80 ARG A C 1
ATOM 577 O O . ARG A 1 80 ? 10.502 -3.708 -13.956 1.00 94.06 80 ARG A O 1
ATOM 584 N N . TYR A 1 81 ? 11.608 -3.437 -12.005 1.00 92.50 81 TYR A N 1
ATOM 585 C CA . TYR A 1 81 ? 12.864 -2.891 -12.540 1.00 92.50 81 TYR A CA 1
ATOM 586 C C . TYR A 1 81 ? 12.674 -1.671 -13.454 1.00 92.50 81 TYR A C 1
ATOM 588 O O . TYR A 1 81 ? 13.398 -1.488 -14.429 1.00 92.50 81 TYR A O 1
ATOM 596 N N . ALA A 1 82 ? 11.675 -0.840 -13.151 1.00 93.88 82 ALA A N 1
ATOM 597 C CA . ALA A 1 82 ? 11.371 0.365 -13.915 1.00 93.88 82 ALA A CA 1
ATOM 598 C C . ALA A 1 82 ? 12.394 1.488 -13.673 1.00 93.88 82 ALA A C 1
ATOM 600 O O . ALA A 1 82 ? 12.483 2.415 -14.479 1.00 93.88 82 ALA A O 1
ATOM 601 N N . ARG A 1 83 ? 13.135 1.420 -12.559 1.00 89.62 83 ARG A N 1
ATOM 602 C CA . ARG A 1 83 ? 14.055 2.460 -12.084 1.00 89.62 83 ARG A CA 1
ATOM 603 C C . ARG A 1 83 ? 15.357 1.838 -11.579 1.00 89.62 83 ARG A C 1
ATOM 605 O O . ARG A 1 83 ? 15.388 0.668 -11.195 1.00 89.62 83 ARG A O 1
ATOM 612 N N . ALA A 1 84 ? 16.434 2.624 -11.575 1.00 91.44 84 ALA A N 1
ATOM 613 C CA . ALA A 1 84 ? 17.681 2.223 -10.931 1.00 91.44 84 ALA A CA 1
ATOM 614 C C . ALA A 1 84 ? 17.487 2.192 -9.399 1.00 91.44 84 ALA A C 1
ATOM 616 O O . ALA A 1 84 ? 16.903 3.140 -8.868 1.00 91.44 84 ALA A O 1
ATOM 617 N N . PRO A 1 85 ? 17.971 1.155 -8.689 1.00 91.19 85 PRO A N 1
ATOM 618 C CA . PRO A 1 85 ? 17.899 1.101 -7.231 1.00 91.19 85 PRO A CA 1
ATOM 619 C C . PRO A 1 85 ? 18.548 2.325 -6.582 1.00 91.19 85 PRO A C 1
ATOM 621 O O . PRO A 1 85 ? 19.631 2.750 -6.993 1.00 91.19 85 PRO A O 1
ATOM 624 N N . SER A 1 86 ? 17.908 2.866 -5.549 1.00 89.69 86 SER A N 1
ATOM 625 C CA . SER A 1 86 ? 18.387 4.032 -4.813 1.00 89.69 86 SER A CA 1
ATOM 626 C C . SER A 1 86 ? 18.216 3.854 -3.305 1.00 89.69 86 SER A C 1
ATOM 628 O O . SER A 1 86 ? 17.291 3.194 -2.843 1.00 89.69 86 SER A O 1
ATOM 630 N N . TYR A 1 87 ? 19.105 4.480 -2.532 1.00 89.31 87 TYR A N 1
ATOM 631 C CA . TYR A 1 87 ? 18.952 4.644 -1.080 1.00 89.31 87 TYR A CA 1
ATOM 632 C C . TYR A 1 87 ? 18.175 5.912 -0.710 1.00 89.31 87 TYR A C 1
ATOM 634 O O . TYR A 1 87 ? 18.011 6.210 0.473 1.00 89.31 87 TYR A O 1
ATOM 642 N N . ALA A 1 88 ? 17.737 6.688 -1.705 1.00 87.31 88 ALA A N 1
ATOM 643 C CA . ALA A 1 88 ? 16.850 7.811 -1.464 1.00 87.31 88 ALA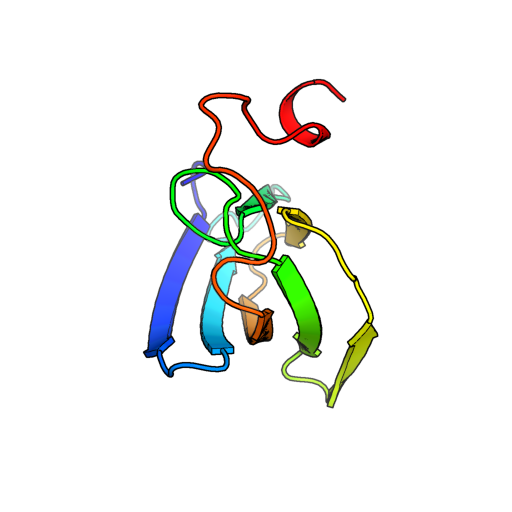 A CA 1
ATOM 644 C C . ALA A 1 88 ? 15.562 7.300 -0.815 1.00 87.31 88 ALA A C 1
ATOM 646 O O . ALA A 1 88 ? 14.934 6.362 -1.304 1.00 87.31 88 ALA A O 1
ATOM 647 N N . LEU A 1 89 ? 15.195 7.925 0.296 1.00 85.81 89 LEU A N 1
ATOM 648 C CA . LEU A 1 89 ? 13.915 7.684 0.935 1.00 85.81 89 LEU A CA 1
ATOM 649 C C . LEU A 1 89 ? 12.776 8.253 0.065 1.00 85.81 89 LEU A C 1
ATOM 651 O O 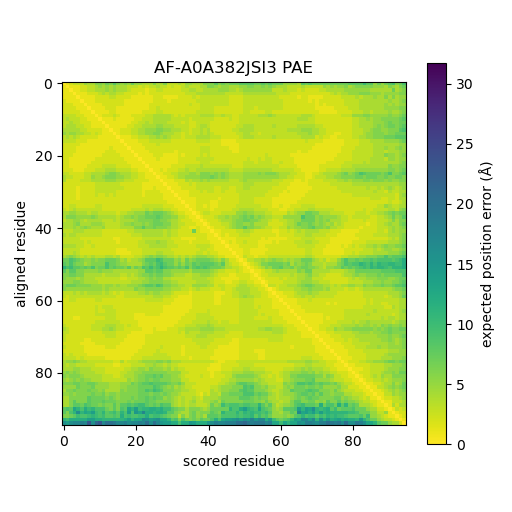. LEU A 1 89 ? 13.024 9.188 -0.706 1.00 85.81 89 LEU A O 1
ATOM 655 N N . PRO A 1 90 ? 11.542 7.725 0.188 1.00 84.94 90 PRO A N 1
ATOM 656 C CA . PRO A 1 90 ? 10.363 8.305 -0.448 1.00 84.94 90 PRO A CA 1
ATOM 657 C C . PRO A 1 90 ? 10.279 9.819 -0.239 1.00 84.94 90 PRO A C 1
ATOM 659 O O . PRO A 1 90 ? 10.491 10.306 0.873 1.00 84.94 90 PRO A O 1
ATOM 662 N N . ALA A 1 91 ? 9.957 10.562 -1.300 1.00 77.12 91 ALA A N 1
ATOM 663 C CA . ALA A 1 91 ? 9.880 12.023 -1.247 1.00 77.12 91 ALA A CA 1
ATOM 664 C C . ALA A 1 91 ? 8.813 12.509 -0.253 1.00 77.12 91 ALA A C 1
ATOM 666 O O . ALA A 1 91 ? 8.940 13.588 0.322 1.00 77.12 91 ALA A O 1
ATOM 667 N N . GLU A 1 92 ? 7.789 11.687 -0.027 1.00 83.12 92 GLU A N 1
ATOM 668 C CA . GLU A 1 92 ? 6.687 11.931 0.898 1.00 83.12 92 GLU A CA 1
ATOM 669 C C . GLU A 1 92 ? 7.141 11.982 2.368 1.00 83.12 92 GLU A C 1
ATOM 671 O O . GLU A 1 92 ? 6.445 12.559 3.190 1.00 83.12 92 GLU A O 1
ATOM 676 N N . LEU A 1 93 ? 8.326 11.456 2.718 1.00 77.38 93 LEU A N 1
ATOM 677 C CA . LEU A 1 93 ? 8.859 11.540 4.089 1.00 77.38 93 LEU A CA 1
ATOM 678 C C . LEU A 1 93 ? 9.359 12.938 4.486 1.00 77.38 93 LEU A C 1
ATOM 680 O O . LEU A 1 93 ? 9.689 13.151 5.651 1.00 77.38 93 LEU A O 1
ATOM 684 N N . TYR A 1 94 ? 9.470 13.865 3.533 1.00 73.00 94 TYR A N 1
ATOM 685 C CA . TYR A 1 94 ? 9.989 15.218 3.756 1.00 73.00 94 TYR A CA 1
ATOM 686 C C . TYR A 1 94 ? 8.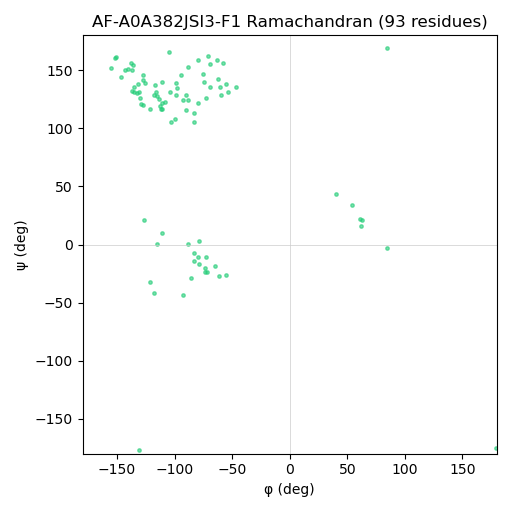917 16.314 3.629 1.00 73.00 94 TYR A C 1
ATOM 688 O O . TYR A 1 94 ? 9.275 17.492 3.566 1.00 73.00 94 TYR A O 1
ATOM 696 N N . GLN A 1 95 ? 7.638 15.937 3.539 1.00 60.06 95 GLN A N 1
ATOM 697 C CA . GLN A 1 95 ? 6.491 16.846 3.404 1.00 60.06 95 GLN A CA 1
ATOM 698 C C . GLN A 1 95 ? 5.798 17.053 4.751 1.00 60.06 95 GLN A C 1
ATOM 700 O O . GLN A 1 95 ? 5.298 18.181 4.961 1.00 60.06 95 GLN A O 1
#

Foldseek 3Di:
DDPQKDKDWPDDDQFWTKMKIWRNAQQDKDKDKDFADPQLQKFFQKKAKPVRDIDGDRGRIDMDIGDHGDMIIIITTMDGRPHDGHPDDPPVVVD

Solvent-accessible surface area (backbone atoms only — not comparable to full-atom values): 5336 Å² total; per-residue (Å²): 128,58,86,56,50,51,75,45,76,82,45,79,60,88,51,31,36,33,37,35,41,32,29,71,34,73,80,50,66,47,76,44,80,49,60,26,59,100,30,44,18,18,25,30,47,33,40,34,38,74,88,68,51,72,46,78,64,75,31,34,53,50,79,43,81,35,52,44,57,33,73,48,40,37,42,37,31,37,42,70,74,72,42,77,73,40,88,72,71,65,75,76,81,80,113